Protein AF-A0A1M7UBZ3-F1 (afdb_monomer)

Sequence (87 aa):
MSEYVEARYAKLVLREARLAEEDVASKLINELLRDLKSFQDLDSARVQAVTSIRQLSLSLDRPQSLHAREWEAADQAAEAWCRNALL

Mean predicted aligned error: 4.55 Å

pLDDT: mean 88.0, std 10.68, range [54.44, 96.69]

Structure (mmCIF, N/CA/C/O backbone):
data_AF-A0A1M7UBZ3-F1
#
_entry.id   AF-A0A1M7UBZ3-F1
#
loop_
_atom_site.group_PDB
_atom_site.id
_atom_site.type_symbol
_atom_site.label_atom_id
_atom_site.label_alt_id
_atom_site.label_comp_id
_atom_site.label_asym_id
_atom_site.label_entity_id
_atom_site.label_seq_id
_atom_site.pdbx_PDB_ins_code
_atom_site.Cartn_x
_atom_site.Cartn_y
_atom_site.Cartn_z
_atom_site.occupancy
_atom_site.B_iso_or_equiv
_atom_site.auth_seq_id
_atom_site.auth_comp_id
_atom_site.auth_asym_id
_atom_site.auth_atom_id
_atom_site.pdbx_PDB_model_num
ATOM 1 N N . MET A 1 1 ? 7.649 -11.278 -11.602 1.00 65.44 1 MET A N 1
ATOM 2 C CA . MET A 1 1 ? 6.521 -10.385 -11.938 1.00 65.44 1 MET A CA 1
ATOM 3 C C . MET A 1 1 ? 7.137 -9.173 -12.628 1.00 65.44 1 MET A C 1
ATOM 5 O O . MET A 1 1 ? 8.270 -8.861 -12.289 1.00 65.44 1 MET A O 1
ATOM 9 N N . SER A 1 2 ? 6.524 -8.579 -13.658 1.00 83.00 2 SER A N 1
ATOM 10 C CA . SER A 1 2 ? 7.100 -7.345 -14.221 1.00 83.00 2 SER A CA 1
ATOM 11 C C . SER A 1 2 ? 6.899 -6.195 -13.239 1.00 83.00 2 SER A C 1
ATOM 13 O O . SER A 1 2 ? 5.940 -6.210 -12.465 1.00 83.00 2 SER A O 1
ATOM 15 N N . GLU A 1 3 ? 7.770 -5.191 -13.289 1.00 85.50 3 GLU A N 1
ATOM 16 C CA . GLU A 1 3 ? 7.716 -4.046 -12.377 1.00 85.50 3 GLU A CA 1
ATOM 17 C C . GLU A 1 3 ? 6.360 -3.321 -12.428 1.00 85.50 3 GLU A C 1
ATOM 19 O O . GLU A 1 3 ? 5.787 -2.989 -11.394 1.00 85.50 3 GLU A O 1
ATOM 24 N N . TYR A 1 4 ? 5.769 -3.187 -13.618 1.00 86.94 4 TYR A N 1
ATOM 25 C CA . TYR A 1 4 ? 4.431 -2.617 -13.782 1.00 86.94 4 TYR A CA 1
ATOM 26 C C . TYR A 1 4 ? 3.338 -3.417 -13.061 1.00 86.94 4 TYR A C 1
ATOM 28 O O . TYR A 1 4 ? 2.400 -2.842 -12.503 1.00 86.94 4 TYR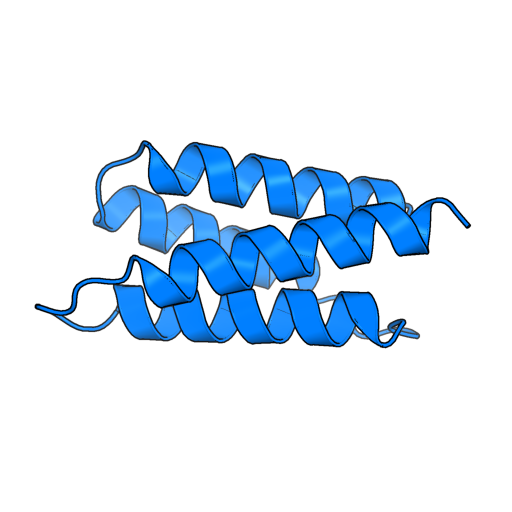 A O 1
ATOM 36 N N . VAL A 1 5 ? 3.437 -4.751 -13.064 1.00 89.81 5 VAL A N 1
ATOM 37 C CA . VAL A 1 5 ? 2.461 -5.609 -12.379 1.00 89.81 5 VAL A CA 1
ATOM 38 C C . VAL A 1 5 ? 2.620 -5.480 -10.864 1.00 89.81 5 VAL A C 1
ATOM 40 O O . VAL A 1 5 ? 1.608 -5.401 -10.171 1.00 89.81 5 VAL A O 1
ATOM 43 N N . GLU A 1 6 ? 3.850 -5.373 -10.357 1.00 91.12 6 GLU A N 1
ATOM 44 C CA . GLU A 1 6 ? 4.105 -5.105 -8.935 1.00 91.12 6 GLU A CA 1
ATOM 45 C C . GLU A 1 6 ? 3.573 -3.724 -8.513 1.00 91.12 6 GLU A C 1
ATOM 47 O O . GLU A 1 6 ? 2.891 -3.613 -7.493 1.00 91.12 6 GLU A O 1
ATOM 52 N N . ALA A 1 7 ? 3.793 -2.689 -9.329 1.00 91.62 7 ALA A N 1
ATOM 53 C CA . ALA A 1 7 ? 3.296 -1.337 -9.072 1.00 91.62 7 ALA A CA 1
ATOM 54 C C . ALA A 1 7 ? 1.762 -1.287 -9.028 1.00 91.62 7 ALA A C 1
ATOM 56 O O . ALA A 1 7 ? 1.157 -0.725 -8.108 1.00 91.62 7 ALA A O 1
ATOM 57 N N . ARG A 1 8 ? 1.113 -1.947 -9.992 1.00 93.38 8 ARG A N 1
ATOM 58 C CA . ARG A 1 8 ? -0.346 -2.075 -10.023 1.00 93.38 8 ARG A CA 1
ATOM 59 C C . ARG A 1 8 ? -0.897 -2.862 -8.845 1.00 93.38 8 ARG A C 1
ATOM 61 O O . ARG A 1 8 ? -1.955 -2.500 -8.332 1.00 93.38 8 ARG A O 1
ATOM 68 N N . TYR A 1 9 ? -0.215 -3.935 -8.455 1.00 94.50 9 TYR A N 1
ATOM 69 C CA . TYR A 1 9 ? -0.583 -4.716 -7.283 1.00 94.50 9 TYR A CA 1
ATOM 70 C C . TYR A 1 9 ? -0.523 -3.849 -6.022 1.00 94.50 9 TYR A C 1
ATOM 72 O O . TYR A 1 9 ? -1.512 -3.778 -5.294 1.00 94.50 9 TYR A O 1
ATOM 80 N N . ALA A 1 10 ? 0.558 -3.087 -5.831 1.00 95.00 10 ALA A N 1
ATOM 81 C CA . ALA A 1 10 ? 0.695 -2.171 -4.703 1.00 95.00 10 ALA A CA 1
ATOM 82 C C . ALA A 1 10 ? -0.435 -1.134 -4.647 1.00 95.00 10 ALA A C 1
ATOM 84 O O . ALA A 1 10 ? -1.041 -0.936 -3.594 1.00 95.00 10 ALA A O 1
ATOM 85 N N . LYS A 1 11 ? -0.781 -0.523 -5.788 1.00 95.31 11 LYS A N 1
ATOM 86 C CA . LYS A 1 11 ? -1.881 0.447 -5.862 1.00 95.31 11 LYS A CA 1
ATOM 87 C C . LYS A 1 11 ? -3.244 -0.177 -5.539 1.00 95.31 11 LYS A C 1
ATOM 89 O O . LYS A 1 11 ? -4.065 0.445 -4.866 1.00 95.31 11 LYS A O 1
ATOM 94 N N . LEU A 1 12 ? -3.491 -1.403 -6.004 1.00 96.69 12 LEU A N 1
ATOM 95 C CA . LEU A 1 12 ? -4.723 -2.124 -5.692 1.00 96.69 12 LEU A CA 1
ATOM 96 C C . LEU A 1 12 ? -4.825 -2.402 -4.190 1.00 96.69 12 LEU A C 1
ATOM 98 O O . LEU A 1 12 ? -5.836 -2.062 -3.584 1.00 96.69 12 LEU A O 1
ATOM 102 N N . VAL A 1 13 ? -3.769 -2.952 -3.587 1.00 96.62 13 VAL A N 1
ATOM 103 C CA . VAL A 1 13 ? -3.757 -3.272 -2.154 1.00 96.62 13 VAL A CA 1
ATOM 104 C C . VAL A 1 13 ? -3.910 -2.013 -1.300 1.00 96.62 13 VAL A C 1
ATOM 106 O O . VAL A 1 13 ? -4.680 -2.031 -0.346 1.00 96.62 13 VAL A O 1
ATOM 109 N N . LEU A 1 14 ? -3.267 -0.896 -1.667 1.00 96.38 14 LEU A N 1
ATOM 110 C CA . LEU A 1 14 ? -3.457 0.392 -0.985 1.00 96.38 14 LEU A CA 1
ATOM 111 C C . LEU A 1 14 ? -4.921 0.854 -1.016 1.00 96.38 14 LEU A C 1
ATOM 113 O O . LEU A 1 14 ? -5.440 1.333 -0.009 1.00 96.38 14 LEU A O 1
ATOM 117 N N . ARG A 1 15 ? -5.606 0.695 -2.153 1.00 95.62 15 ARG A N 1
ATOM 118 C CA . ARG A 1 15 ? -7.020 1.065 -2.279 1.00 95.62 15 ARG A CA 1
ATOM 119 C C . ARG A 1 15 ? -7.921 0.186 -1.415 1.00 95.62 15 ARG A C 1
ATOM 121 O O . ARG A 1 15 ? -8.782 0.723 -0.725 1.00 95.62 15 ARG A O 1
ATOM 128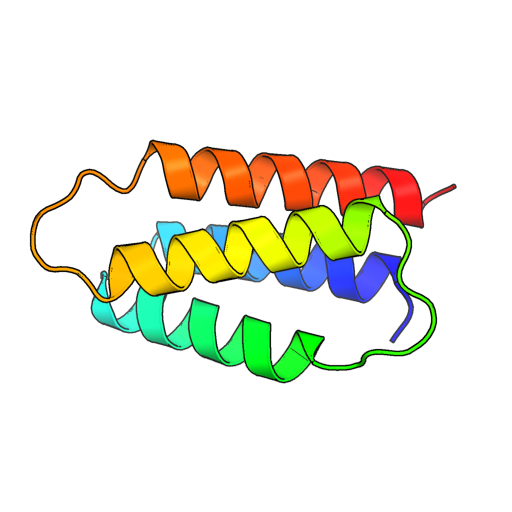 N N . GLU A 1 16 ? -7.725 -1.129 -1.455 1.00 96.31 16 GLU A N 1
ATOM 129 C CA . GLU A 1 16 ? -8.517 -2.074 -0.659 1.00 96.31 16 GLU A CA 1
ATOM 130 C C . GLU A 1 16 ? -8.284 -1.862 0.841 1.00 96.31 16 GLU A C 1
ATOM 132 O O . GLU A 1 16 ? -9.235 -1.746 1.609 1.00 96.31 16 GLU A O 1
ATOM 137 N N . ALA A 1 17 ? -7.025 -1.698 1.254 1.00 95.00 17 ALA A N 1
ATOM 138 C CA . ALA A 1 17 ? -6.671 -1.454 2.646 1.00 95.00 17 ALA A CA 1
ATOM 139 C C . ALA A 1 17 ? -7.260 -0.136 3.177 1.00 95.00 17 ALA A C 1
ATOM 141 O O . ALA A 1 17 ? -7.681 -0.077 4.326 1.00 95.00 17 ALA A O 1
ATOM 142 N N . ARG A 1 18 ? -7.374 0.906 2.342 1.00 93.44 18 ARG A N 1
ATOM 143 C CA . ARG A 1 18 ? -7.991 2.185 2.736 1.00 93.44 18 ARG A CA 1
ATOM 144 C C . ARG A 1 18 ? -9.500 2.093 2.990 1.00 93.44 18 ARG A C 1
ATOM 146 O O . ARG 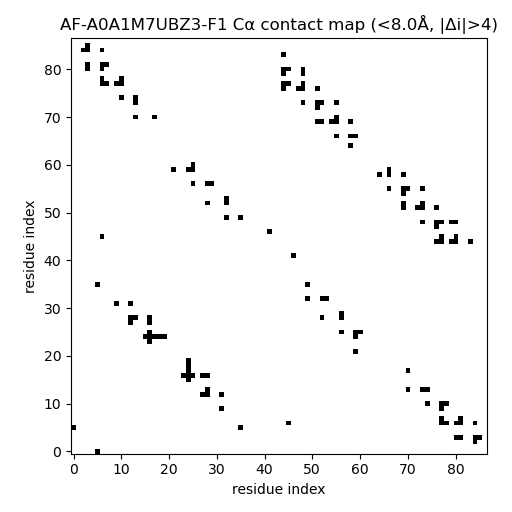A 1 18 ? -10.046 2.945 3.687 1.00 93.44 18 ARG A O 1
ATOM 153 N N . LEU A 1 19 ? -10.178 1.118 2.387 1.00 94.31 19 LEU A N 1
ATOM 154 C CA . LEU A 1 19 ? -11.617 0.884 2.557 1.00 94.31 19 LEU A CA 1
ATOM 155 C C . LEU A 1 19 ? -11.924 -0.103 3.690 1.00 94.31 19 LEU A C 1
ATOM 157 O O . LEU A 1 19 ? -13.085 -0.247 4.071 1.00 94.31 19 LEU A O 1
ATOM 161 N N . ALA A 1 20 ? -10.902 -0.789 4.197 1.00 92.69 20 ALA A N 1
ATOM 162 C CA . ALA A 1 20 ? -11.023 -1.789 5.239 1.00 92.69 20 ALA A CA 1
ATOM 163 C C . ALA A 1 20 ? -10.973 -1.174 6.647 1.00 92.69 20 ALA A C 1
ATOM 165 O O . ALA A 1 20 ? -10.611 -0.012 6.840 1.00 92.69 20 ALA A O 1
ATOM 166 N N . GLU A 1 21 ? -11.319 -1.986 7.646 1.00 91.00 21 GLU A N 1
ATOM 167 C CA . GLU A 1 21 ? -11.059 -1.670 9.052 1.00 91.00 21 GLU A CA 1
ATOM 168 C C . GLU A 1 21 ? -9.548 -1.586 9.312 1.00 91.00 21 GLU A C 1
ATOM 170 O O . GLU A 1 21 ? -8.749 -2.214 8.617 1.00 91.00 21 GLU A O 1
ATOM 175 N N . GLU A 1 22 ? -9.141 -0.800 10.308 1.00 88.88 22 GLU A N 1
ATOM 176 C CA . GLU A 1 22 ? -7.733 -0.461 10.557 1.00 88.88 22 GLU A CA 1
ATOM 177 C C . GLU A 1 22 ? -6.838 -1.695 10.779 1.00 88.88 22 GLU A C 1
ATOM 179 O O . GLU A 1 22 ? -5.711 -1.746 10.281 1.00 88.88 22 GLU A O 1
ATOM 184 N N . ASP A 1 23 ? -7.343 -2.732 11.453 1.00 90.50 23 ASP A N 1
ATOM 185 C CA . ASP A 1 23 ? -6.599 -3.973 11.689 1.00 90.50 23 ASP A CA 1
ATOM 186 C C . ASP A 1 23 ? -6.403 -4.786 10.395 1.00 90.50 23 ASP A C 1
ATOM 188 O O . ASP A 1 23 ? -5.341 -5.375 10.175 1.00 90.50 23 ASP A O 1
ATOM 192 N N . VAL A 1 24 ? -7.414 -4.804 9.522 1.00 94.06 24 VAL A N 1
ATOM 193 C CA . VAL A 1 24 ? -7.352 -5.426 8.195 1.00 94.06 24 VAL A CA 1
ATOM 194 C C . VAL A 1 24 ? -6.427 -4.623 7.287 1.00 94.06 24 VAL A C 1
ATOM 196 O O . VAL A 1 24 ? -5.590 -5.209 6.600 1.00 94.06 24 VAL A O 1
ATOM 199 N N . ALA A 1 25 ? -6.510 -3.293 7.330 1.00 93.31 25 ALA A N 1
ATOM 200 C CA . ALA A 1 25 ? -5.624 -2.402 6.598 1.00 93.31 25 ALA A CA 1
ATOM 201 C C . ALA A 1 25 ? -4.159 -2.645 6.984 1.00 93.31 25 ALA A C 1
ATOM 203 O O . ALA A 1 25 ? -3.320 -2.853 6.108 1.00 93.31 25 ALA A O 1
ATOM 204 N N . SER A 1 26 ? -3.854 -2.710 8.285 1.00 92.75 26 SER A N 1
ATOM 205 C CA . SER A 1 26 ? -2.501 -3.004 8.770 1.00 92.75 26 SER A CA 1
ATOM 206 C C . SER A 1 26 ? -1.994 -4.367 8.277 1.00 92.75 26 SER A C 1
ATOM 208 O O . SER A 1 26 ? -0.863 -4.463 7.790 1.00 92.75 26 SER A O 1
ATOM 210 N N . LYS A 1 27 ? -2.830 -5.418 8.308 1.00 95.19 27 LYS A N 1
ATOM 211 C CA . LYS A 1 27 ? -2.469 -6.744 7.766 1.00 95.19 27 LYS A CA 1
ATOM 212 C C . LYS A 1 27 ? -2.146 -6.681 6.272 1.00 95.19 27 LYS A C 1
ATOM 214 O O . LYS A 1 27 ? -1.073 -7.129 5.873 1.00 95.19 27 LYS A O 1
ATOM 219 N N . LEU A 1 28 ? -3.020 -6.070 5.471 1.00 96.31 28 LEU A N 1
ATOM 220 C CA . LEU A 1 28 ? -2.853 -5.953 4.018 1.00 96.31 28 LEU A CA 1
ATOM 221 C C . LEU A 1 28 ? -1.576 -5.192 3.637 1.00 96.31 28 LEU A C 1
ATOM 223 O O . LEU A 1 28 ? -0.846 -5.609 2.739 1.00 96.31 28 LEU A O 1
ATOM 227 N N . ILE A 1 29 ? -1.269 -4.095 4.335 1.00 95.88 29 ILE A N 1
ATOM 228 C CA . ILE A 1 29 ? -0.054 -3.309 4.080 1.00 95.88 29 ILE A CA 1
ATOM 229 C C . ILE A 1 29 ? 1.211 -4.093 4.454 1.00 95.88 29 ILE A C 1
ATOM 231 O O . ILE A 1 29 ? 2.199 -4.070 3.713 1.00 95.88 29 ILE A O 1
ATOM 235 N N . ASN A 1 30 ? 1.193 -4.822 5.569 1.00 95.12 30 ASN A N 1
ATOM 236 C CA . ASN A 1 30 ? 2.321 -5.657 5.978 1.00 95.12 30 ASN A CA 1
ATOM 237 C C . ASN A 1 30 ? 2.557 -6.841 5.021 1.00 95.12 30 ASN A C 1
ATOM 239 O O . ASN A 1 30 ? 3.710 -7.164 4.714 1.00 95.12 30 ASN A O 1
ATOM 243 N N . GLU A 1 31 ? 1.490 -7.467 4.521 1.00 95.69 31 GLU A N 1
ATOM 244 C CA . GLU A 1 31 ? 1.569 -8.511 3.490 1.00 95.69 31 GLU A CA 1
ATOM 245 C C . GLU A 1 31 ? 2.136 -7.955 2.181 1.00 95.69 31 GLU A C 1
ATOM 247 O O . GLU A 1 31 ? 3.100 -8.512 1.653 1.00 95.69 31 GLU A O 1
ATOM 252 N N . LEU A 1 32 ? 1.658 -6.788 1.736 1.00 95.06 32 LEU A N 1
ATOM 253 C CA . LEU A 1 32 ? 2.204 -6.101 0.565 1.00 95.06 32 LEU A CA 1
ATOM 254 C C . LEU A 1 32 ? 3.714 -5.860 0.695 1.00 95.06 32 LEU A C 1
ATOM 256 O O . LEU A 1 32 ? 4.479 -6.133 -0.228 1.00 95.06 32 LEU A O 1
ATOM 260 N N . LEU A 1 33 ? 4.180 -5.377 1.848 1.00 93.38 33 LEU A N 1
ATOM 261 C CA . LEU A 1 33 ? 5.609 -5.149 2.084 1.00 93.38 33 LEU A CA 1
ATOM 262 C C . LEU A 1 33 ? 6.435 -6.441 2.068 1.00 93.38 33 LEU A C 1
ATOM 264 O O . LEU A 1 33 ? 7.610 -6.410 1.686 1.00 93.38 33 LEU A O 1
ATOM 268 N N . ARG A 1 34 ? 5.844 -7.566 2.484 1.00 93.06 34 ARG A N 1
ATOM 269 C CA . ARG A 1 34 ? 6.476 -8.886 2.395 1.00 93.06 34 ARG A CA 1
ATOM 270 C C . ARG A 1 34 ? 6.579 -9.341 0.939 1.00 93.06 34 ARG A C 1
ATOM 272 O O . ARG A 1 34 ? 7.653 -9.807 0.555 1.00 93.06 34 ARG A O 1
ATOM 279 N N . ASP A 1 35 ? 5.528 -9.154 0.148 1.00 91.44 35 ASP A N 1
ATOM 280 C CA . ASP A 1 35 ? 5.497 -9.512 -1.275 1.00 91.44 35 ASP A CA 1
ATOM 281 C C . ASP A 1 35 ? 6.495 -8.677 -2.093 1.00 91.44 35 ASP A C 1
ATOM 283 O O . ASP A 1 35 ? 7.204 -9.198 -2.954 1.00 91.44 35 ASP A O 1
ATOM 287 N N . LEU A 1 36 ? 6.625 -7.387 -1.771 1.00 87.94 36 LEU A N 1
ATOM 288 C CA . LEU A 1 36 ? 7.510 -6.446 -2.468 1.00 87.94 36 LEU A CA 1
ATOM 289 C C . LEU A 1 36 ? 8.995 -6.544 -2.066 1.00 87.94 36 LEU A C 1
ATOM 291 O O . LEU A 1 36 ? 9.815 -5.782 -2.584 1.00 87.94 36 LEU A O 1
ATOM 295 N N . LYS A 1 37 ? 9.375 -7.463 -1.166 1.00 81.12 37 LYS A N 1
ATOM 296 C CA . LYS A 1 37 ? 10.724 -7.568 -0.565 1.00 81.12 37 LYS A CA 1
ATOM 297 C C . LYS A 1 37 ? 11.846 -7.951 -1.554 1.00 81.12 37 LYS A C 1
ATOM 299 O O . LYS A 1 37 ? 12.996 -8.078 -1.145 1.00 81.12 37 LYS A O 1
ATOM 304 N N . SER A 1 38 ? 11.565 -8.131 -2.844 1.00 69.19 38 SER A N 1
ATOM 305 C CA . SER A 1 38 ? 12.607 -8.395 -3.847 1.00 69.19 38 SER A CA 1
ATOM 306 C C . SER A 1 38 ? 13.507 -7.164 -4.044 1.00 69.19 38 SER A C 1
ATOM 308 O O . SER A 1 38 ? 13.042 -6.136 -4.527 1.00 69.19 38 SER A O 1
ATOM 310 N N . PHE A 1 39 ? 14.785 -7.266 -3.659 1.00 58.25 39 PHE A N 1
ATOM 311 C CA . PHE A 1 39 ? 15.759 -6.159 -3.607 1.00 58.25 39 PHE A CA 1
ATOM 312 C C . PHE A 1 39 ? 16.637 -5.998 -4.862 1.00 58.25 39 PHE A C 1
ATOM 314 O O . PHE A 1 39 ? 17.657 -5.316 -4.797 1.00 58.25 39 PHE A O 1
ATOM 321 N N . GLN A 1 40 ? 16.310 -6.635 -5.985 1.00 54.44 40 GLN A N 1
ATOM 322 C CA . GLN A 1 40 ? 17.151 -6.536 -7.183 1.00 54.44 40 GLN A CA 1
ATOM 323 C C . GLN A 1 40 ? 16.732 -5.344 -8.052 1.00 54.44 40 GLN A C 1
ATOM 325 O O . GLN A 1 40 ? 15.558 -5.226 -8.393 1.00 54.44 40 GLN A O 1
ATOM 330 N N . ASP A 1 41 ? 17.709 -4.472 -8.332 1.00 59.16 41 ASP A N 1
ATOM 331 C CA . ASP A 1 41 ? 17.692 -3.337 -9.268 1.00 59.16 41 ASP A CA 1
ATOM 332 C C . ASP A 1 41 ? 16.410 -2.494 -9.246 1.00 59.16 41 ASP A C 1
ATOM 334 O O . ASP A 1 41 ? 15.598 -2.508 -10.165 1.00 59.16 41 ASP A O 1
ATOM 338 N N . LEU A 1 42 ? 16.219 -1.757 -8.150 1.00 60.50 42 LEU A N 1
ATOM 339 C CA . LEU A 1 42 ? 15.038 -0.922 -7.947 1.00 60.50 42 LEU A CA 1
ATOM 340 C C . LEU A 1 42 ? 15.200 0.435 -8.641 1.00 60.50 42 LEU A C 1
ATOM 342 O O . LEU A 1 42 ? 16.095 1.203 -8.278 1.00 60.50 42 LEU A O 1
ATOM 346 N N . ASP A 1 43 ? 14.289 0.765 -9.562 1.00 71.19 43 ASP A N 1
ATOM 347 C CA . ASP A 1 43 ? 14.087 2.146 -10.008 1.00 71.19 43 ASP A CA 1
ATOM 348 C C . ASP A 1 43 ? 13.795 3.047 -8.790 1.00 71.19 43 ASP A C 1
ATOM 350 O O . ASP A 1 43 ? 13.156 2.655 -7.805 1.00 71.19 43 ASP A O 1
ATOM 354 N N . SER A 1 44 ? 14.267 4.287 -8.869 1.00 82.06 44 SER A N 1
ATOM 355 C CA . SER A 1 44 ? 14.035 5.366 -7.912 1.00 82.06 44 SER A CA 1
ATOM 356 C C . SER A 1 44 ? 12.565 5.490 -7.478 1.00 82.06 44 SER A C 1
ATOM 358 O O . SER A 1 44 ? 12.293 5.665 -6.286 1.00 82.06 44 SER A O 1
ATOM 360 N N . ALA A 1 45 ? 11.612 5.314 -8.402 1.00 88.56 45 ALA A N 1
ATOM 361 C CA . ALA A 1 45 ? 10.184 5.386 -8.096 1.00 88.56 45 ALA A CA 1
ATOM 362 C C . ALA A 1 45 ? 9.682 4.188 -7.279 1.00 88.56 45 ALA A C 1
ATOM 364 O O . ALA A 1 45 ? 8.897 4.373 -6.346 1.00 88.56 45 ALA A O 1
ATOM 365 N N . ARG A 1 46 ? 10.181 2.975 -7.552 1.00 89.88 46 ARG A N 1
ATOM 366 C CA . ARG A 1 46 ? 9.869 1.786 -6.745 1.00 89.88 46 ARG A CA 1
ATOM 367 C C . ARG A 1 46 ? 10.364 1.949 -5.314 1.00 89.88 46 ARG A C 1
ATOM 369 O O . ARG A 1 46 ? 9.624 1.680 -4.367 1.00 89.88 46 ARG A O 1
ATOM 376 N N . VAL A 1 47 ? 11.599 2.425 -5.142 1.00 90.50 47 VAL A N 1
ATOM 377 C CA . VAL A 1 47 ? 12.175 2.686 -3.811 1.00 90.50 47 VAL A CA 1
ATOM 378 C C . VAL A 1 47 ? 11.328 3.698 -3.044 1.00 90.50 47 VAL A C 1
ATOM 380 O O . VAL A 1 47 ? 11.029 3.483 -1.864 1.00 90.50 47 VAL A O 1
ATOM 383 N N . GLN A 1 48 ? 10.910 4.780 -3.704 1.00 92.31 48 GLN A N 1
ATOM 384 C CA . GLN A 1 48 ? 10.062 5.798 -3.093 1.00 92.31 48 GLN A CA 1
ATOM 385 C C . GLN A 1 48 ? 8.698 5.224 -2.685 1.00 92.31 48 GLN A C 1
ATOM 387 O O . GLN A 1 48 ? 8.294 5.405 -1.536 1.00 92.31 48 GLN A O 1
ATOM 392 N N . ALA A 1 49 ? 8.039 4.464 -3.565 1.00 94.12 49 ALA A N 1
ATOM 393 C CA . ALA A 1 49 ? 6.764 3.810 -3.272 1.00 94.12 49 ALA A CA 1
ATOM 394 C C . ALA A 1 49 ? 6.862 2.868 -2.068 1.00 94.12 49 ALA A C 1
ATOM 396 O O . ALA A 1 49 ? 6.111 3.011 -1.103 1.00 94.12 49 ALA A O 1
ATOM 397 N N . VAL A 1 50 ? 7.840 1.959 -2.065 1.00 93.56 50 VAL A N 1
ATOM 398 C CA . VAL A 1 50 ? 8.050 1.022 -0.950 1.00 93.56 50 VAL A CA 1
ATOM 399 C C . VAL A 1 50 ? 8.35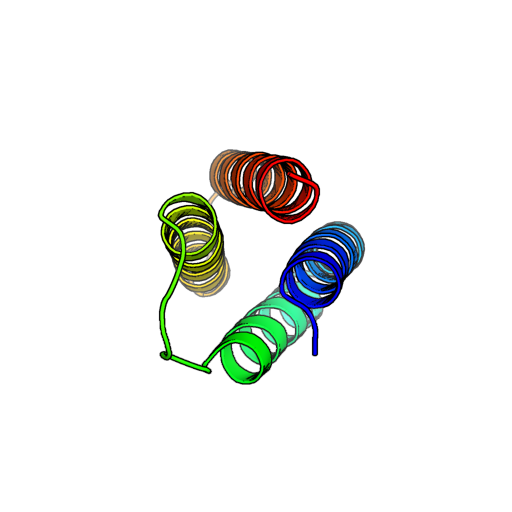9 1.770 0.350 1.00 93.56 50 VAL A C 1
ATOM 401 O O . VAL A 1 50 ? 7.893 1.370 1.417 1.00 93.56 50 VAL A O 1
ATOM 404 N N . THR A 1 51 ? 9.105 2.874 0.286 1.00 93.50 51 THR A N 1
ATOM 405 C CA . THR A 1 51 ? 9.413 3.694 1.466 1.00 93.50 51 THR A CA 1
ATOM 406 C C . THR A 1 51 ? 8.160 4.356 2.037 1.00 93.50 51 THR A C 1
ATOM 408 O O . THR A 1 51 ? 7.933 4.275 3.245 1.00 93.50 51 THR A O 1
ATOM 411 N N . SER A 1 52 ? 7.316 4.953 1.194 1.00 94.94 52 SER A N 1
ATOM 412 C CA . SER A 1 52 ? 6.046 5.549 1.625 1.00 94.94 52 SER A CA 1
ATOM 413 C C . SER A 1 52 ? 5.079 4.502 2.191 1.00 94.94 52 SER A C 1
ATOM 415 O O . SER A 1 52 ? 4.460 4.743 3.225 1.00 94.94 52 SER A O 1
ATOM 417 N N . ILE A 1 53 ? 5.015 3.305 1.599 1.00 95.25 53 ILE A N 1
ATOM 418 C CA . ILE A 1 53 ? 4.202 2.189 2.117 1.00 95.25 53 ILE A CA 1
ATOM 419 C C . ILE A 1 53 ? 4.720 1.722 3.490 1.00 95.25 53 ILE A C 1
ATOM 421 O O . ILE A 1 53 ? 3.929 1.465 4.396 1.00 95.25 53 ILE A O 1
ATOM 425 N N . ARG A 1 54 ? 6.044 1.669 3.702 1.00 93.94 54 ARG A N 1
ATOM 426 C CA . ARG A 1 54 ? 6.620 1.371 5.029 1.00 93.94 54 ARG A CA 1
ATOM 427 C C . ARG A 1 54 ? 6.258 2.426 6.066 1.00 93.94 54 ARG A C 1
ATOM 429 O O . ARG A 1 54 ? 5.942 2.072 7.197 1.00 93.94 54 ARG A O 1
ATOM 436 N N . GLN A 1 55 ? 6.301 3.705 5.701 1.00 93.50 55 GLN A N 1
ATOM 437 C CA . GLN A 1 55 ? 5.897 4.788 6.602 1.00 93.50 55 GLN A CA 1
ATOM 438 C C . GLN A 1 55 ? 4.420 4.679 6.983 1.00 93.50 55 GLN A C 1
ATOM 440 O O . GLN A 1 55 ? 4.089 4.842 8.155 1.00 93.50 55 GLN A O 1
ATOM 445 N N . LEU A 1 56 ? 3.556 4.338 6.024 1.00 94.31 56 LEU A N 1
ATOM 446 C CA . LEU A 1 56 ? 2.149 4.060 6.287 1.00 94.31 56 LEU A CA 1
ATOM 447 C C . LEU A 1 56 ? 1.975 2.884 7.258 1.00 94.31 56 LEU A C 1
ATOM 449 O O . LEU A 1 56 ? 1.257 3.033 8.239 1.00 94.31 56 LEU A O 1
ATOM 453 N N . SER A 1 57 ? 2.676 1.765 7.046 1.00 94.19 57 SER A N 1
ATOM 454 C CA . SER A 1 57 ? 2.642 0.613 7.962 1.00 94.19 57 SER A CA 1
ATOM 455 C C 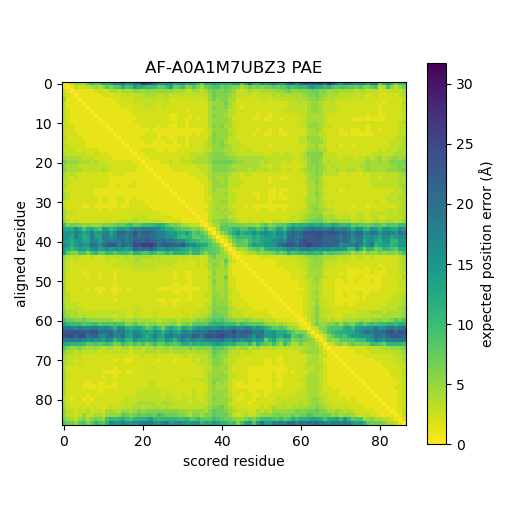. SER A 1 57 ? 2.993 1.012 9.397 1.00 94.19 57 SER A C 1
ATOM 457 O O . SER A 1 57 ? 2.261 0.697 10.326 1.00 94.19 57 SER A O 1
ATOM 459 N N . LEU A 1 58 ? 4.080 1.769 9.572 1.00 91.88 58 LEU A N 1
ATOM 460 C CA . LEU A 1 58 ? 4.512 2.251 10.888 1.00 91.88 58 LEU A CA 1
ATOM 461 C C . LEU A 1 58 ? 3.523 3.240 11.516 1.00 91.88 58 LEU A C 1
ATOM 463 O O . LEU A 1 58 ? 3.499 3.384 12.737 1.00 91.88 58 LEU A O 1
ATOM 467 N N . SER A 1 59 ? 2.768 3.964 10.688 1.00 90.62 59 SER A N 1
ATOM 468 C CA . SER A 1 59 ? 1.719 4.876 11.136 1.00 90.62 59 SER A CA 1
ATOM 469 C C . SER A 1 59 ? 0.509 4.089 11.636 1.00 90.62 59 SER A C 1
ATOM 471 O O . SER A 1 59 ? 0.053 4.358 12.739 1.00 90.62 59 SER A O 1
ATOM 473 N N . LEU A 1 60 ? 0.066 3.067 10.895 1.00 89.19 60 LEU A N 1
ATOM 474 C CA . LEU A 1 60 ? -1.044 2.180 11.277 1.00 89.19 60 LEU A CA 1
ATOM 475 C C . LEU A 1 60 ? -0.766 1.381 12.562 1.00 89.19 60 LEU A C 1
ATOM 477 O O . LEU A 1 60 ? -1.692 1.038 13.284 1.00 89.19 60 LEU A O 1
ATOM 481 N N . ASP A 1 61 ? 0.500 1.116 12.888 1.00 86.25 61 ASP A N 1
ATOM 482 C CA . ASP A 1 61 ? 0.873 0.460 14.150 1.00 86.25 61 ASP A CA 1
ATOM 483 C C . ASP A 1 61 ? 0.779 1.398 15.373 1.00 86.25 61 ASP A C 1
ATOM 485 O O . ASP A 1 61 ? 0.940 0.958 16.518 1.00 86.25 61 ASP A O 1
ATOM 489 N N . ARG A 1 62 ? 0.557 2.705 15.165 1.00 83.50 62 ARG A N 1
ATOM 490 C CA . ARG A 1 62 ? 0.446 3.690 16.245 1.00 83.50 62 ARG A CA 1
ATOM 491 C C . ARG A 1 62 ? -1.017 4.011 16.541 1.00 83.50 62 ARG A C 1
ATOM 493 O O . ARG A 1 62 ? -1.707 4.536 15.671 1.00 83.50 62 ARG A O 1
ATOM 500 N N . PRO A 1 63 ? -1.470 3.845 17.794 1.00 65.38 63 PRO A N 1
ATOM 501 C CA . PRO A 1 63 ? -2.799 4.289 18.173 1.00 65.38 63 PRO A CA 1
ATOM 502 C C . PRO A 1 63 ? -2.875 5.825 18.095 1.00 65.38 63 PRO A C 1
ATOM 504 O O . PRO A 1 63 ? -2.046 6.511 18.692 1.00 65.38 63 PRO A O 1
ATOM 507 N N . GLN A 1 64 ? -3.919 6.346 17.432 1.00 63.28 64 GLN A N 1
ATOM 508 C CA . GLN A 1 64 ? -4.437 7.731 17.525 1.00 63.28 64 GLN A CA 1
ATOM 509 C C . GLN A 1 64 ? -3.941 8.808 16.532 1.00 63.28 64 GLN A C 1
ATOM 511 O O . GLN A 1 64 ? -4.134 9.994 16.811 1.00 63.28 64 GLN A O 1
ATOM 516 N N . SER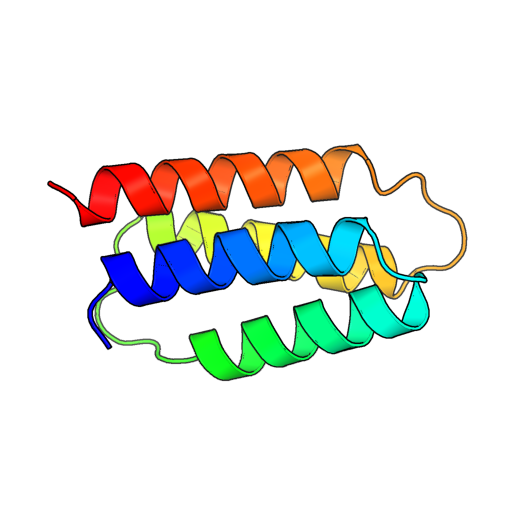 A 1 65 ? -3.383 8.488 15.357 1.00 58.41 65 SER A N 1
ATOM 517 C CA . SER A 1 65 ? -3.065 9.538 14.361 1.00 58.41 65 SER A CA 1
ATOM 518 C C . SER A 1 65 ? -3.971 9.516 13.132 1.00 58.41 65 SER A C 1
ATOM 520 O O . SER A 1 65 ? -4.267 8.468 12.582 1.00 58.41 65 SER A O 1
ATOM 522 N N . LEU A 1 66 ? -4.364 10.693 12.643 1.00 67.25 66 LEU A N 1
ATOM 523 C CA . LEU A 1 66 ? -4.979 10.844 11.322 1.00 67.25 66 LEU A CA 1
ATOM 524 C C . LEU A 1 66 ? -3.968 10.436 10.234 1.00 67.25 66 LEU A C 1
ATOM 526 O O . LEU A 1 66 ? -3.169 11.260 9.803 1.00 67.25 66 LEU A O 1
ATOM 530 N N . HIS A 1 67 ? -4.034 9.189 9.758 1.00 81.25 67 HIS A N 1
ATOM 531 C CA . HIS A 1 67 ? -3.113 8.626 8.752 1.00 81.25 67 HIS A CA 1
ATOM 532 C C . HIS A 1 67 ? -3.339 9.155 7.319 1.00 81.25 67 HIS A C 1
ATOM 534 O O . HIS A 1 67 ? -2.812 8.610 6.349 1.00 81.25 67 HIS A O 1
ATOM 540 N N . ALA A 1 68 ? -4.194 10.170 7.141 1.00 86.44 68 ALA A N 1
ATOM 541 C CA . ALA A 1 68 ? -4.642 10.634 5.827 1.00 86.44 68 ALA A CA 1
ATOM 542 C C . ALA A 1 68 ? -3.473 11.070 4.929 1.00 86.44 68 ALA A C 1
ATOM 544 O O . ALA A 1 68 ? -3.492 10.810 3.725 1.00 86.44 68 ALA A O 1
ATOM 545 N N . ARG A 1 69 ? -2.443 11.682 5.526 1.00 89.75 69 ARG A N 1
ATOM 546 C CA . ARG A 1 69 ? -1.243 12.130 4.815 1.00 89.75 69 ARG A CA 1
ATOM 547 C C . ARG A 1 69 ? -0.398 10.952 4.339 1.00 89.75 69 ARG A C 1
ATOM 549 O O . ARG A 1 69 ? 0.082 10.966 3.211 1.00 89.75 69 ARG A O 1
ATOM 556 N N . GLU A 1 70 ? -0.203 9.948 5.184 1.00 93.31 70 GLU A N 1
ATOM 557 C CA . GLU A 1 70 ? 0.577 8.752 4.865 1.00 93.31 70 GLU A CA 1
ATOM 558 C C . GLU A 1 70 ? -0.116 7.921 3.783 1.00 93.31 70 GLU A C 1
ATOM 560 O O . GLU A 1 70 ? 0.546 7.439 2.865 1.00 93.31 70 GLU A O 1
ATOM 565 N N . TRP A 1 71 ? -1.449 7.829 3.839 1.00 94.06 71 TRP A N 1
ATOM 566 C CA . TRP A 1 71 ? -2.254 7.212 2.785 1.00 94.06 71 TRP A CA 1
ATOM 567 C C . TRP A 1 71 ? 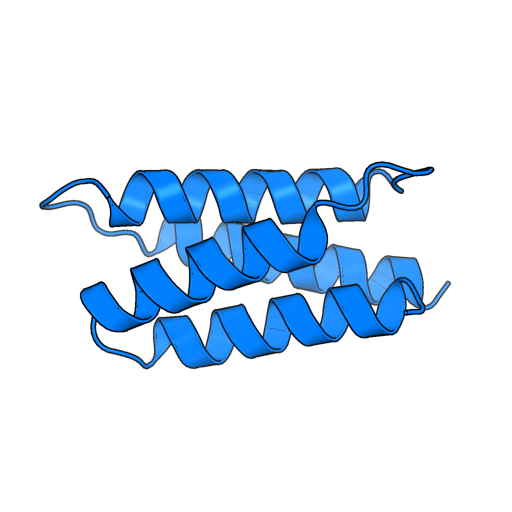-2.085 7.918 1.441 1.00 94.06 71 TRP A C 1
ATOM 569 O O . TRP A 1 71 ? -1.873 7.262 0.424 1.00 94.06 71 TRP A O 1
ATOM 579 N N . GLU A 1 72 ? -2.173 9.248 1.424 1.00 94.44 72 GLU A N 1
ATOM 580 C CA . GLU A 1 72 ? -2.006 10.029 0.198 1.00 94.44 72 GLU A CA 1
ATOM 581 C C . GLU A 1 72 ? -0.579 9.933 -0.356 1.00 94.44 72 GLU A C 1
ATOM 583 O O . GLU A 1 72 ? -0.397 9.737 -1.556 1.00 94.44 72 GLU A O 1
ATOM 588 N N . ALA A 1 73 ? 0.435 9.990 0.510 1.00 94.56 73 ALA A N 1
ATOM 589 C CA . ALA A 1 73 ? 1.828 9.836 0.103 1.00 94.56 73 ALA A CA 1
ATOM 590 C C . ALA A 1 73 ? 2.104 8.448 -0.503 1.00 94.56 73 ALA A C 1
ATOM 592 O O . ALA A 1 73 ? 2.772 8.353 -1.534 1.00 94.56 73 ALA A O 1
ATOM 593 N N . ALA A 1 74 ? 1.582 7.378 0.108 1.00 95.31 74 ALA A N 1
ATOM 594 C CA . ALA A 1 74 ? 1.727 6.020 -0.410 1.00 95.31 74 ALA A CA 1
ATOM 595 C C . ALA A 1 74 ? 1.019 5.837 -1.764 1.00 95.31 74 ALA A C 1
ATOM 597 O O . ALA A 1 74 ? 1.604 5.248 -2.674 1.00 95.31 74 ALA A O 1
ATOM 598 N N . ASP A 1 75 ? -0.191 6.3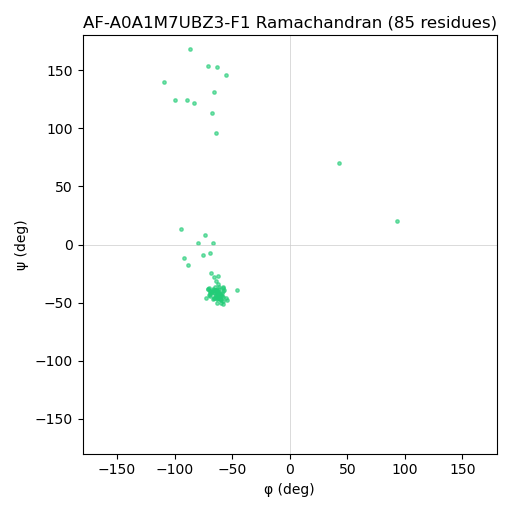83 -1.928 1.00 95.44 75 ASP A N 1
ATOM 599 C CA . ASP A 1 75 ? -0.939 6.316 -3.192 1.00 95.44 75 ASP A CA 1
ATOM 600 C C . ASP A 1 75 ? -0.241 7.095 -4.320 1.00 95.44 75 ASP A C 1
ATOM 602 O O . ASP A 1 75 ? -0.034 6.557 -5.410 1.00 95.44 75 ASP A O 1
ATOM 606 N N . GLN A 1 76 ? 0.216 8.324 -4.052 1.00 95.50 76 GLN A N 1
ATOM 607 C CA . GLN A 1 76 ? 0.947 9.132 -5.035 1.00 95.50 76 GLN A CA 1
ATOM 608 C C . GLN A 1 76 ? 2.264 8.471 -5.462 1.00 95.50 76 GLN A C 1
ATOM 610 O O . GLN A 1 76 ? 2.605 8.477 -6.647 1.00 95.50 76 GLN A O 1
ATOM 615 N N . ALA A 1 77 ? 2.999 7.874 -4.520 1.00 95.06 77 ALA A N 1
ATOM 616 C CA . ALA A 1 77 ? 4.248 7.189 -4.831 1.00 95.06 77 ALA A CA 1
ATOM 617 C C . ALA A 1 77 ? 4.010 5.896 -5.636 1.00 95.06 77 ALA A C 1
ATOM 619 O O . ALA A 1 77 ? 4.734 5.634 -6.597 1.00 95.06 77 ALA A O 1
ATOM 620 N N . ALA A 1 78 ? 2.966 5.122 -5.313 1.00 93.88 78 ALA A N 1
ATOM 621 C CA . ALA A 1 78 ? 2.577 3.945 -6.093 1.00 93.88 78 ALA A CA 1
ATOM 622 C C . ALA A 1 78 ? 2.099 4.310 -7.513 1.00 93.88 78 ALA A C 1
ATOM 624 O O . ALA A 1 78 ? 2.409 3.604 -8.473 1.00 93.88 78 ALA A O 1
ATOM 625 N N . GLU A 1 79 ? 1.390 5.431 -7.671 1.00 94.38 79 GLU A N 1
ATOM 626 C CA . GLU A 1 79 ? 1.005 5.976 -8.978 1.00 94.38 79 GLU A CA 1
ATOM 627 C C . GLU A 1 79 ? 2.229 6.396 -9.806 1.00 94.38 79 GLU A C 1
ATOM 629 O O . GLU A 1 79 ? 2.314 6.059 -10.988 1.00 94.38 79 GLU A O 1
ATOM 634 N N . ALA A 1 80 ? 3.193 7.097 -9.200 1.00 94.25 80 ALA A N 1
ATOM 635 C CA . ALA A 1 80 ? 4.439 7.471 -9.871 1.00 94.25 80 ALA A CA 1
ATOM 636 C C . ALA A 1 80 ? 5.227 6.232 -10.322 1.00 94.25 80 ALA A C 1
ATOM 638 O O . ALA A 1 80 ? 5.690 6.175 -11.461 1.00 94.25 80 ALA A O 1
ATOM 639 N N . TRP A 1 81 ? 5.296 5.207 -9.470 1.00 93.62 81 TRP A N 1
ATOM 640 C CA . TRP A 1 81 ? 5.903 3.928 -9.820 1.00 93.62 81 TRP A CA 1
ATOM 641 C C . TRP A 1 81 ? 5.184 3.241 -10.991 1.00 93.62 81 TRP A C 1
ATOM 643 O O . TRP A 1 81 ? 5.841 2.814 -11.938 1.00 93.62 81 TRP A O 1
ATOM 653 N N . CYS A 1 82 ? 3.845 3.217 -11.004 1.00 91.81 82 CYS A N 1
ATOM 654 C CA . CYS A 1 82 ? 3.078 2.682 -12.136 1.00 91.81 82 CYS A CA 1
ATOM 655 C C . CYS A 1 82 ? 3.391 3.404 -13.453 1.00 91.81 82 CYS A C 1
ATOM 657 O O . CYS A 1 82 ? 3.457 2.758 -14.498 1.00 91.81 82 CYS A O 1
ATOM 659 N N . ARG A 1 83 ? 3.547 4.734 -13.415 1.00 90.81 83 ARG A N 1
ATOM 660 C CA . ARG A 1 83 ? 3.858 5.545 -14.603 1.00 90.81 83 ARG A CA 1
ATOM 661 C C . ARG A 1 83 ? 5.269 5.295 -15.114 1.00 90.81 83 ARG A C 1
ATOM 663 O O . ARG A 1 83 ? 5.440 5.188 -16.321 1.00 90.81 83 ARG A O 1
ATOM 670 N N . ASN A 1 84 ? 6.244 5.172 -14.217 1.00 88.75 84 ASN A N 1
ATOM 671 C CA . ASN A 1 84 ? 7.624 4.880 -14.595 1.00 88.75 84 ASN A CA 1
ATOM 672 C C . ASN A 1 84 ? 7.784 3.468 -15.153 1.00 88.75 84 ASN A C 1
ATOM 674 O O . ASN A 1 84 ? 8.441 3.294 -16.165 1.00 88.75 84 ASN A O 1
ATOM 678 N N . ALA A 1 85 ? 7.124 2.476 -14.556 1.00 86.44 85 ALA A N 1
ATOM 679 C CA . ALA A 1 85 ? 7.216 1.088 -15.002 1.00 86.44 85 ALA A CA 1
ATOM 680 C C . ALA A 1 85 ? 6.538 0.814 -16.365 1.00 86.44 85 ALA A C 1
ATOM 682 O O . ALA A 1 85 ? 6.613 -0.304 -16.875 1.00 86.44 85 ALA A O 1
ATOM 683 N N . LEU A 1 86 ? 5.819 1.799 -16.919 1.00 79.56 86 LEU A N 1
ATOM 684 C CA . LEU A 1 86 ? 5.254 1.771 -18.273 1.00 79.56 86 LEU A CA 1
ATOM 685 C C . LEU A 1 86 ? 6.214 2.305 -19.348 1.00 79.56 86 LEU A C 1
ATOM 687 O O . LEU A 1 86 ? 5.940 2.084 -20.529 1.00 79.56 86 LEU A O 1
ATOM 691 N N . LEU A 1 87 ? 7.256 3.044 -18.951 1.00 69.00 87 LEU A N 1
ATOM 692 C CA . LEU A 1 87 ? 8.256 3.652 -19.835 1.00 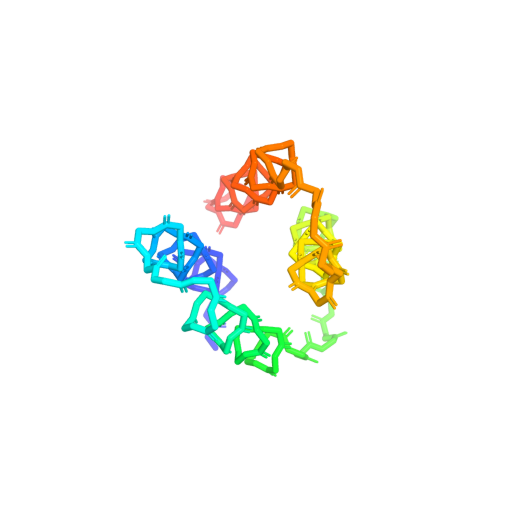69.00 87 LEU A CA 1
ATOM 693 C C . LEU A 1 87 ? 9.417 2.686 -20.095 1.00 69.00 87 LEU A C 1
ATOM 695 O O . LEU A 1 87 ? 9.939 2.735 -21.231 1.00 69.00 87 LEU A O 1
#

Radius of gyration: 12.19 Å; Cα contacts (8 Å, |Δi|>4): 78; chains: 1; bounding box: 29×22×38 Å

Secondary structure (DSSP, 8-state):
--HHHHHHHHHHHHHHHHHS-HHHHHHHHHHHHHHT---SS--HHHHHHHHHHHHHHHHHTSTT--THHHHHHHHHHHHHHHHHTT-

Foldseek 3Di:
DQLLVLLVVQLVLLVVLVVDDLVVSLVSLVVNLVVLVDPPDDDPLSVQLSVLSVVLNVVSVDPDDPSVVSSVSNNVSSVVSNVVSVD

Organism: NCBI:txid1437360

Nearest PDB structures (foldseek):
  8uii-assembly1_B  TM=5.293E-01  e=4.955E-01  Homo sapiens
  6vvo-assembly1_D  TM=5.344E-01  e=8.739E-01  Homo sapiens
  4yhj-assembly1_B  TM=6.144E-01  e=3.045E+00  Homo sapiens
  8ui9-assembly1_C  TM=5.311E-01  e=3.045E+00  Homo sapiens

Solvent-accessible surface area (backbone atoms only — not comparable to full-atom values): 4780 Å² total; per-residue (Å²): 129,57,66,36,56,52,23,49,49,51,45,50,51,53,54,54,27,71,75,44,59,70,71,57,18,44,51,50,49,53,51,48,54,60,72,62,61,72,83,73,87,71,54,72,43,50,52,49,17,55,50,31,44,49,52,32,46,61,48,66,75,43,92,90,66,87,56,64,63,38,53,50,48,23,51,55,27,22,50,49,21,33,58,55,52,73,109